Protein AF-A0A817MSW9-F1 (afdb_monomer_lite)

Secondary structure (DSSP, 8-state):
------EEEEEETHHHHHHHHHHHH-GGGEEEEEEES----TTS--HHHHHHHHT---TTS--SHHHHHHHHHHH-SS-----HHHHHHHHHHH--

pLDDT: mean 84.28, std 10.21, range [47.0, 96.81]

Foldseek 3Di:
DPQQAADEQEAEECRLVVVVVVCVVCVSRHPYYHYHNYPPDVPDQDPVNVCVVVVHDDLVDDQDLVSVLVNCVVVDPDRDDDDPVVSVVVNVVVVD

Structure (mmCIF, N/CA/C/O backbone):
data_AF-A0A817MSW9-F1
#
_entry.id   AF-A0A817MSW9-F1
#
loop_
_atom_site.group_PDB
_atom_site.id
_atom_site.type_symbol
_atom_site.label_atom_id
_atom_site.label_alt_id
_atom_site.label_comp_id
_atom_site.label_asym_id
_atom_site.label_entity_id
_atom_site.label_seq_id
_atom_site.pdbx_PDB_ins_code
_atom_site.Cartn_x
_atom_site.Cartn_y
_atom_site.Cartn_z
_atom_site.occupancy
_atom_site.B_iso_or_equiv
_atom_site.auth_seq_id
_atom_site.auth_comp_id
_atom_site.auth_asym_id
_atom_site.auth_atom_id
_atom_site.pdbx_PDB_model_num
ATOM 1 N N . MET A 1 1 ? -19.212 7.293 35.884 1.00 47.00 1 MET A N 1
ATOM 2 C CA . MET A 1 1 ? -18.271 6.699 34.910 1.00 47.00 1 MET A CA 1
ATOM 3 C C . MET A 1 1 ? -18.516 7.379 33.576 1.00 47.00 1 MET A C 1
ATOM 5 O O . MET A 1 1 ? -19.653 7.366 33.128 1.00 47.00 1 MET A O 1
ATOM 9 N N . CYS A 1 2 ? -17.515 8.052 33.006 1.00 50.88 2 CYS A N 1
ATOM 10 C CA . CYS A 1 2 ? -17.638 8.642 31.673 1.00 50.88 2 CYS A CA 1
ATOM 11 C C . CYS A 1 2 ? -17.608 7.490 30.660 1.00 50.88 2 CYS A C 1
ATOM 13 O O . CYS A 1 2 ? -16.666 6.701 30.684 1.00 50.88 2 CYS A O 1
ATOM 15 N N . SER A 1 3 ? -18.660 7.330 29.858 1.00 58.72 3 SER A N 1
ATOM 16 C CA . SER A 1 3 ? -18.698 6.311 28.807 1.00 58.72 3 SER A CA 1
ATOM 17 C C . SER A 1 3 ? -17.639 6.657 27.769 1.00 58.72 3 SER A C 1
ATOM 19 O O . SER A 1 3 ? -17.748 7.686 27.108 1.00 58.72 3 SER A O 1
ATOM 21 N N . THR A 1 4 ? -16.613 5.824 27.631 1.00 71.50 4 THR A N 1
ATOM 22 C CA . THR A 1 4 ? -15.621 5.980 26.569 1.00 71.50 4 THR A CA 1
ATOM 23 C C . THR A 1 4 ? -16.306 5.699 25.234 1.00 71.50 4 THR A C 1
ATOM 25 O O . THR A 1 4 ? -16.788 4.587 25.009 1.00 71.50 4 THR A O 1
ATOM 28 N N . GLU A 1 5 ? -16.414 6.707 24.369 1.00 86.69 5 GLU A N 1
ATOM 29 C CA . GLU A 1 5 ? -16.973 6.515 23.031 1.00 86.69 5 GLU A CA 1
ATOM 30 C C . GLU A 1 5 ? -16.105 5.532 22.242 1.00 86.69 5 GLU A C 1
ATOM 32 O O . GLU A 1 5 ? -14.884 5.679 22.159 1.00 86.69 5 GLU A O 1
ATOM 37 N N . LYS A 1 6 ? -16.747 4.505 21.680 1.00 94.12 6 LYS A N 1
ATOM 38 C CA . LYS A 1 6 ? -16.081 3.501 20.852 1.00 94.12 6 LYS A CA 1
ATOM 39 C C . LYS A 1 6 ? -16.119 3.898 19.379 1.00 94.12 6 LYS A C 1
ATOM 41 O O . LYS A 1 6 ? -17.124 4.405 18.889 1.00 94.12 6 LYS A O 1
ATOM 46 N N . ILE A 1 7 ? -15.046 3.585 18.665 1.00 95.19 7 ILE A N 1
ATOM 47 C CA . ILE A 1 7 ? -14.771 4.007 17.293 1.00 95.19 7 ILE A CA 1
ATOM 48 C C . ILE A 1 7 ? -14.879 2.806 16.346 1.00 95.19 7 ILE A C 1
ATOM 50 O O . ILE A 1 7 ? -14.414 1.706 16.659 1.00 95.19 7 ILE A O 1
ATOM 54 N N . CYS A 1 8 ? -15.472 3.029 15.169 1.00 96.69 8 CYS A N 1
ATOM 55 C CA . CYS A 1 8 ? -15.434 2.086 14.054 1.00 96.69 8 CYS A CA 1
ATOM 56 C C . CYS A 1 8 ? -14.232 2.401 13.157 1.00 96.69 8 CYS A C 1
ATOM 58 O O . CYS A 1 8 ? -14.109 3.515 12.648 1.00 96.69 8 CYS A O 1
ATOM 60 N N . LEU A 1 9 ? -13.346 1.426 12.970 1.00 95.62 9 LEU A N 1
ATOM 61 C CA . LEU A 1 9 ? -12.125 1.579 12.187 1.00 95.62 9 LEU A CA 1
ATOM 62 C C . LEU A 1 9 ? -12.261 0.872 10.840 1.00 95.62 9 LEU A C 1
ATOM 64 O O . LEU A 1 9 ? -12.561 -0.319 10.781 1.00 95.62 9 LEU A O 1
ATOM 68 N N . ILE A 1 10 ? -11.990 1.592 9.754 1.00 95.38 10 ILE A N 1
ATOM 69 C CA . ILE A 1 10 ? -11.960 1.038 8.398 1.00 95.38 10 ILE A CA 1
ATOM 70 C C . ILE A 1 10 ? -10.595 1.362 7.801 1.00 95.38 10 ILE A C 1
ATOM 72 O O . ILE A 1 10 ? -10.252 2.531 7.639 1.00 95.38 10 ILE A O 1
ATOM 76 N N . GLY A 1 11 ? -9.807 0.333 7.497 1.00 90.81 11 GLY A N 1
ATOM 77 C CA . GLY A 1 11 ? -8.457 0.493 6.962 1.00 90.81 11 GLY A CA 1
ATOM 78 C C . GLY A 1 11 ? -8.264 -0.280 5.664 1.00 90.81 11 GLY A C 1
ATOM 79 O O . GLY A 1 11 ? -8.597 -1.461 5.593 1.00 90.81 11 GLY A O 1
ATOM 80 N N . ALA A 1 12 ? -7.700 0.375 4.648 1.00 90.44 12 ALA A N 1
ATOM 81 C CA . ALA A 1 12 ? -7.372 -0.232 3.361 1.00 90.44 12 ALA A CA 1
ATOM 82 C C . ALA A 1 12 ? -5.862 -0.210 3.099 1.00 90.44 12 ALA A C 1
ATOM 84 O O . ALA A 1 12 ? -5.216 0.809 3.355 1.00 90.44 12 ALA A O 1
ATOM 85 N N . SER A 1 13 ? -5.304 -1.307 2.574 1.00 86.06 13 SER A N 1
ATOM 86 C CA . SER A 1 13 ? -3.860 -1.445 2.325 1.00 86.06 13 SER A CA 1
ATOM 87 C C . SER A 1 13 ? -3.059 -1.043 3.576 1.00 86.06 13 SER A C 1
ATOM 89 O O . SER A 1 13 ? -3.395 -1.484 4.675 1.00 86.06 13 SER A O 1
ATOM 91 N N . MET A 1 14 ? -2.062 -0.164 3.462 1.00 86.31 14 MET A N 1
ATOM 92 C CA . MET A 1 14 ? -1.298 0.375 4.595 1.00 86.31 14 MET A CA 1
ATOM 93 C C . MET A 1 14 ? -2.188 0.930 5.724 1.00 86.31 14 MET A C 1
ATOM 95 O O . MET A 1 14 ? -1.884 0.735 6.900 1.00 86.31 14 MET A O 1
ATOM 99 N N . GLY A 1 15 ? -3.327 1.551 5.398 1.00 84.81 15 GLY A N 1
ATOM 100 C CA . GLY A 1 15 ? -4.294 2.016 6.397 1.00 84.81 15 GLY A CA 1
ATOM 101 C C . GLY A 1 15 ? -4.880 0.876 7.238 1.00 84.81 15 GLY A C 1
ATOM 102 O O . GLY A 1 15 ? -5.169 1.071 8.413 1.00 84.81 15 GLY A O 1
ATOM 103 N N . GLY A 1 16 ? -4.987 -0.329 6.669 1.00 88.75 16 GLY A N 1
ATOM 104 C CA . GLY A 1 16 ? -5.355 -1.560 7.368 1.00 88.75 16 GLY A CA 1
ATOM 105 C C . GLY A 1 16 ? -4.359 -1.944 8.462 1.00 88.75 16 GLY A C 1
ATOM 106 O O . GLY A 1 16 ? -4.770 -2.271 9.572 1.00 88.75 16 GLY A O 1
ATOM 107 N N . ALA A 1 17 ? -3.054 -1.841 8.193 1.00 84.62 17 ALA A N 1
ATOM 108 C CA . ALA A 1 17 ? -2.030 -2.094 9.208 1.00 84.62 17 ALA A CA 1
ATOM 109 C C . ALA A 1 17 ? -2.061 -1.050 10.332 1.00 84.62 17 ALA A C 1
ATOM 111 O O . ALA A 1 17 ? -1.941 -1.402 11.503 1.00 84.62 17 ALA A O 1
ATOM 112 N N . VAL A 1 18 ? -2.292 0.223 9.998 1.00 86.88 18 VAL A N 1
ATOM 113 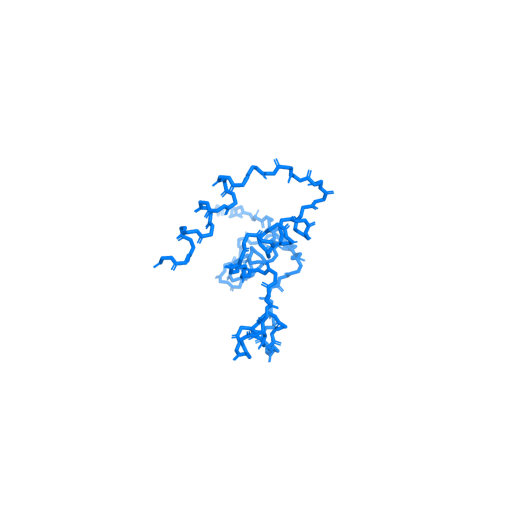C CA . VAL A 1 18 ? -2.397 1.300 10.995 1.00 86.88 18 VAL A CA 1
ATOM 114 C C . VAL A 1 18 ? -3.564 1.059 11.953 1.00 86.88 18 VAL A C 1
ATOM 116 O O . VAL A 1 18 ? -3.372 1.090 13.171 1.00 86.88 18 VAL A O 1
ATOM 119 N N . VAL A 1 19 ? -4.765 0.781 11.432 1.00 92.31 19 VAL A N 1
ATOM 120 C CA . VAL A 1 19 ? -5.931 0.532 12.296 1.00 92.31 19 VAL A CA 1
ATOM 121 C C . VAL A 1 19 ? -5.796 -0.766 13.090 1.00 92.31 19 VAL A C 1
ATOM 123 O O . VAL A 1 19 ? -6.253 -0.822 14.229 1.00 92.31 19 VAL A O 1
ATOM 126 N N . LEU A 1 20 ? -5.115 -1.777 12.539 1.00 89.00 20 LEU A N 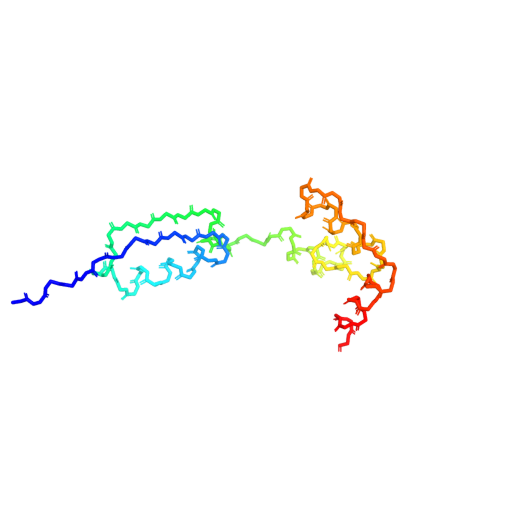1
ATOM 127 C CA . LEU A 1 20 ? -4.818 -3.025 13.238 1.00 89.00 20 LEU A CA 1
ATOM 128 C C . LEU A 1 20 ? -3.900 -2.783 14.445 1.00 89.00 20 LEU A C 1
ATOM 130 O O . LEU A 1 20 ? -4.205 -3.237 15.545 1.00 89.00 20 LEU A O 1
ATOM 134 N N . ILE A 1 21 ? -2.817 -2.018 14.270 1.00 89.88 21 ILE A N 1
ATOM 135 C CA . ILE A 1 21 ? -1.908 -1.642 15.366 1.00 89.88 21 ILE A CA 1
ATOM 136 C C . ILE A 1 21 ? -2.659 -0.849 16.443 1.00 89.88 21 ILE A C 1
ATOM 138 O O . ILE A 1 21 ? -2.484 -1.112 17.633 1.00 89.88 21 ILE A O 1
ATOM 142 N N . PHE A 1 22 ? -3.516 0.097 16.042 1.00 92.75 22 PHE A N 1
ATOM 143 C CA . PHE A 1 22 ? -4.335 0.862 16.982 1.00 92.75 22 PHE A CA 1
ATOM 144 C C . PHE A 1 22 ? -5.267 -0.051 17.787 1.00 92.75 22 PHE A C 1
ATOM 146 O O . PHE A 1 22 ? -5.279 0.022 19.013 1.00 92.75 22 PHE A O 1
ATOM 153 N N . ALA A 1 23 ? -6.005 -0.938 17.115 1.00 94.00 23 ALA A N 1
ATOM 154 C CA . ALA A 1 23 ? -6.959 -1.833 17.760 1.00 94.00 23 ALA A CA 1
ATOM 155 C C . ALA A 1 23 ? -6.287 -2.817 18.730 1.00 94.00 23 ALA A C 1
ATOM 157 O O . ALA A 1 23 ? -6.856 -3.128 19.772 1.00 94.00 23 ALA A O 1
ATOM 158 N N . LEU A 1 24 ? -5.067 -3.267 18.421 1.00 90.31 24 LEU A N 1
ATOM 159 C CA . LEU A 1 24 ? -4.276 -4.114 19.318 1.00 90.31 24 LEU A CA 1
ATOM 160 C C . LEU A 1 24 ? -3.809 -3.365 20.571 1.00 90.31 24 LEU A C 1
ATOM 162 O O . LEU A 1 24 ? -3.734 -3.958 21.645 1.00 90.31 24 LEU A O 1
ATOM 166 N N . LYS A 1 25 ? -3.479 -2.076 20.440 1.00 95.00 25 LYS A N 1
ATOM 167 C CA . LYS A 1 25 ? -2.952 -1.264 21.543 1.00 95.00 25 LYS A CA 1
ATOM 168 C C . LYS A 1 25 ? -4.047 -0.670 22.436 1.00 95.00 25 LYS A C 1
ATOM 170 O O . LYS A 1 25 ? -3.796 -0.455 23.617 1.00 95.00 25 LYS A O 1
ATOM 175 N N . TYR A 1 26 ? -5.221 -0.403 21.870 1.00 95.19 26 TYR A N 1
ATOM 176 C CA . TYR A 1 26 ? -6.315 0.342 22.501 1.00 95.19 26 TYR A CA 1
ATOM 177 C C . TYR A 1 26 ? -7.683 -0.337 22.272 1.00 95.19 26 TYR A C 1
ATOM 179 O O . TYR A 1 26 ? -8.609 0.297 21.751 1.00 95.19 26 TYR A O 1
ATOM 187 N N . PRO A 1 27 ? -7.838 -1.637 22.595 1.00 94.62 27 PRO A N 1
ATOM 188 C CA . PRO A 1 27 ? -9.037 -2.408 22.257 1.00 94.62 27 PRO A CA 1
ATOM 189 C C . PRO A 1 27 ? -10.324 -1.860 22.894 1.00 94.62 27 PRO A C 1
ATOM 191 O O . PRO A 1 27 ? -11.409 -2.008 22.334 1.00 94.62 27 PRO A O 1
ATOM 194 N N . GLU A 1 28 ? -10.226 -1.191 24.042 1.00 95.44 28 GLU A N 1
ATOM 195 C CA . GLU A 1 28 ? -11.348 -0.584 24.757 1.00 95.44 28 GLU A CA 1
ATOM 196 C C . GLU A 1 28 ? -12.033 0.543 23.966 1.00 95.44 28 GLU A C 1
ATOM 198 O O . GLU A 1 28 ? -13.224 0.792 24.164 1.00 95.44 28 GLU A O 1
ATOM 203 N N . TYR A 1 29 ? -11.313 1.159 23.023 1.00 95.25 29 TYR A N 1
ATOM 204 C CA . TYR A 1 29 ? -11.808 2.234 22.165 1.00 95.25 29 TYR A CA 1
ATOM 205 C C . TYR A 1 29 ? -12.423 1.733 20.856 1.00 95.25 29 TYR A C 1
ATOM 207 O O . TYR A 1 29 ? -12.919 2.546 20.082 1.00 95.25 29 TYR A O 1
ATOM 215 N N . VAL A 1 30 ? -12.406 0.428 20.566 1.00 95.62 30 VAL A N 1
ATOM 216 C CA . VAL A 1 30 ? -12.857 -0.105 19.271 1.00 95.62 30 VAL A CA 1
ATOM 217 C C . VAL A 1 30 ? -14.220 -0.778 19.409 1.00 95.62 30 VAL A C 1
ATOM 219 O O . VAL A 1 30 ? -14.418 -1.672 20.231 1.00 95.62 30 VAL A O 1
ATOM 222 N N . SER A 1 31 ? -15.187 -0.351 18.595 1.00 96.81 31 SER A N 1
ATOM 223 C CA . SER A 1 31 ? -16.485 -1.032 18.468 1.00 96.81 31 SER A CA 1
ATOM 224 C C . SER A 1 31 ? -16.469 -2.075 17.356 1.00 96.81 31 SER A C 1
ATOM 226 O O . SER A 1 31 ? -17.017 -3.161 17.522 1.00 96.81 31 SER A O 1
ATOM 228 N N . MET A 1 32 ? -15.838 -1.744 16.231 1.00 95.50 32 MET A N 1
ATOM 229 C CA . MET A 1 32 ? -15.764 -2.577 15.036 1.00 95.50 32 MET A CA 1
ATOM 230 C C . MET A 1 32 ? -14.503 -2.233 14.243 1.00 95.50 32 MET A C 1
ATOM 232 O O . MET A 1 32 ? -14.075 -1.080 14.212 1.00 95.50 32 MET A O 1
ATOM 236 N N . MET A 1 33 ? -13.929 -3.233 13.574 1.00 94.38 33 MET A N 1
ATOM 237 C CA . MET A 1 33 ? -12.809 -3.054 12.655 1.00 94.38 33 MET A CA 1
ATOM 238 C C . MET A 1 33 ? -13.091 -3.777 11.336 1.00 94.38 33 MET A C 1
ATOM 240 O O . MET A 1 33 ? -13.417 -4.963 11.331 1.00 94.38 33 MET A O 1
ATOM 244 N N . CYS A 1 34 ? -12.945 -3.066 10.219 1.00 95.00 34 CYS A N 1
ATOM 245 C CA . CYS A 1 34 ? -13.019 -3.604 8.866 1.00 95.00 34 CYS A CA 1
ATOM 246 C C . CYS A 1 34 ? -11.674 -3.395 8.162 1.00 95.00 34 CYS A C 1
ATOM 248 O O . CYS A 1 34 ? -11.159 -2.277 8.100 1.00 95.00 34 CYS A O 1
ATOM 250 N N . LEU A 1 35 ? -11.106 -4.477 7.632 1.00 91.19 35 LEU A N 1
ATOM 251 C CA . LEU A 1 35 ? -9.819 -4.460 6.948 1.00 91.19 35 LEU A CA 1
ATOM 252 C C . LEU A 1 35 ? -10.004 -4.815 5.474 1.00 91.19 35 LEU A C 1
ATOM 254 O O . LEU A 1 35 ? -10.540 -5.871 5.145 1.00 91.19 35 LEU A O 1
ATOM 258 N N . LEU A 1 36 ? -9.514 -3.950 4.591 1.00 88.44 36 LEU A N 1
ATOM 259 C CA . LEU A 1 36 ? -9.558 -4.128 3.144 1.00 88.44 36 LEU A CA 1
ATOM 260 C C . LEU A 1 36 ? -8.132 -4.317 2.618 1.00 88.44 36 LEU A C 1
ATOM 262 O O . LEU A 1 36 ? -7.375 -3.358 2.482 1.00 88.44 36 LEU A O 1
ATOM 266 N N . SER A 1 37 ? -7.757 -5.565 2.327 1.00 82.44 37 SER A N 1
ATOM 267 C CA . SER A 1 37 ? -6.396 -5.929 1.897 1.00 82.44 37 SER A CA 1
ATOM 268 C C . SER A 1 37 ? -5.288 -5.408 2.841 1.00 82.44 37 SER A C 1
ATOM 270 O O . SER A 1 37 ? -4.361 -4.742 2.374 1.00 82.44 37 SER A O 1
ATOM 272 N N . PRO A 1 38 ? -5.367 -5.643 4.167 1.00 74.94 38 PRO A N 1
ATOM 273 C CA . PRO A 1 38 ? -4.336 -5.172 5.088 1.00 74.94 38 PRO A CA 1
ATOM 274 C C . PRO A 1 38 ? -3.013 -5.926 4.846 1.00 74.94 38 PRO A C 1
ATOM 276 O O . PRO A 1 38 ? -3.043 -7.149 4.673 1.00 74.94 38 PRO A O 1
ATOM 279 N N . PRO A 1 39 ? -1.843 -5.268 4.907 1.00 70.06 39 PRO A N 1
ATOM 280 C CA . PRO A 1 39 ? -0.571 -5.964 5.021 1.00 70.06 39 PRO A CA 1
ATOM 281 C C . PRO A 1 39 ? -0.471 -6.491 6.458 1.00 70.06 39 PRO A C 1
ATOM 283 O O . PRO A 1 39 ? 0.050 -5.834 7.353 1.00 70.06 39 PRO A O 1
ATOM 286 N N . ALA A 1 40 ? -1.100 -7.640 6.707 1.00 62.25 40 ALA A N 1
ATOM 287 C CA . ALA A 1 40 ? -1.194 -8.261 8.032 1.00 62.25 40 ALA A CA 1
ATOM 288 C C . ALA A 1 40 ? -0.286 -9.492 8.180 1.00 62.25 40 ALA A C 1
ATOM 290 O O . ALA A 1 40 ? -0.143 -10.020 9.279 1.00 62.25 40 ALA A O 1
ATOM 291 N N . ASN A 1 41 ? 0.325 -9.958 7.087 1.00 62.78 41 ASN A N 1
ATOM 292 C CA . ASN A 1 41 ? 1.230 -11.100 7.103 1.00 62.78 41 ASN A CA 1
ATOM 293 C C . ASN A 1 41 ? 2.242 -11.012 5.952 1.00 62.78 41 ASN A C 1
ATOM 295 O O . ASN A 1 41 ? 2.105 -11.685 4.934 1.00 62.78 41 ASN A O 1
ATOM 299 N N . GLU A 1 42 ? 3.263 -10.172 6.097 1.00 58.25 42 GLU A N 1
ATOM 300 C CA . GLU A 1 42 ? 4.404 -10.167 5.172 1.00 58.25 42 GLU A CA 1
ATOM 301 C C . GLU A 1 42 ? 5.496 -11.127 5.672 1.00 58.25 42 GLU A C 1
ATOM 303 O O . GLU A 1 42 ? 6.647 -10.755 5.863 1.00 58.25 42 GLU A O 1
ATOM 308 N N . GLN A 1 43 ? 5.135 -12.394 5.912 1.00 56.16 43 GLN A N 1
ATOM 309 C CA . GLN A 1 43 ? 6.127 -13.480 5.971 1.00 56.16 43 GLN A CA 1
ATOM 310 C C . GLN A 1 43 ? 6.591 -13.904 4.569 1.00 56.16 43 GLN A C 1
ATOM 312 O O . GLN A 1 43 ? 7.579 -14.622 4.430 1.00 56.16 43 GLN A O 1
ATOM 317 N N . CYS A 1 44 ? 5.893 -13.457 3.524 1.00 60.41 44 CYS A N 1
ATOM 318 C CA . CYS A 1 44 ? 6.226 -13.747 2.139 1.00 60.41 44 CYS A CA 1
ATOM 319 C C . CYS A 1 44 ? 6.736 -12.487 1.443 1.00 60.41 44 CYS A C 1
ATOM 321 O O . CYS A 1 44 ? 6.085 -11.444 1.456 1.00 60.41 44 CYS A O 1
ATOM 323 N N . GLU A 1 45 ? 7.893 -12.612 0.797 1.00 72.62 45 GLU A N 1
ATOM 324 C CA . GLU A 1 45 ? 8.423 -11.590 -0.098 1.00 72.62 45 GLU A CA 1
ATOM 325 C C . GLU A 1 45 ? 7.416 -11.315 -1.224 1.00 72.62 45 GLU A C 1
ATOM 327 O O . GLU A 1 45 ? 7.126 -12.190 -2.050 1.00 72.62 45 GLU A O 1
ATOM 332 N N . THR A 1 46 ? 6.877 -10.094 -1.255 1.00 76.62 46 THR A N 1
ATOM 333 C CA . THR A 1 46 ? 5.947 -9.676 -2.307 1.00 76.62 46 THR A CA 1
ATOM 334 C C . THR A 1 46 ? 6.654 -9.655 -3.661 1.00 76.62 46 THR A C 1
ATOM 336 O O . THR A 1 46 ? 7.863 -9.427 -3.746 1.00 76.62 46 THR A O 1
ATOM 339 N N . ASP A 1 47 ? 5.906 -9.840 -4.752 1.00 78.50 47 ASP A N 1
ATOM 340 C CA . ASP A 1 47 ? 6.473 -9.727 -6.103 1.00 78.50 47 ASP A CA 1
ATOM 341 C C . ASP A 1 47 ? 7.105 -8.349 -6.346 1.00 78.50 47 ASP A C 1
ATOM 343 O O . ASP A 1 47 ? 8.059 -8.235 -7.111 1.00 78.50 47 ASP A O 1
ATOM 347 N N . PHE A 1 48 ? 6.614 -7.311 -5.659 1.00 80.62 48 PHE A N 1
ATOM 348 C CA . PHE A 1 48 ? 7.254 -6.002 -5.632 1.00 80.62 48 PHE A CA 1
ATOM 349 C C . PHE A 1 48 ? 8.678 -6.086 -5.067 1.00 80.62 48 PHE A C 1
ATOM 351 O O . PHE A 1 48 ? 9.622 -5.733 -5.767 1.00 80.62 48 PHE A O 1
ATOM 358 N N . ILE A 1 49 ? 8.844 -6.592 -3.840 1.00 80.94 49 ILE A N 1
ATOM 359 C CA . ILE A 1 49 ? 10.159 -6.691 -3.187 1.00 80.94 49 ILE A CA 1
ATOM 360 C C . ILE A 1 49 ? 11.100 -7.613 -3.969 1.00 80.94 49 ILE A C 1
ATOM 362 O O . ILE A 1 49 ? 12.272 -7.280 -4.143 1.00 80.94 49 ILE A O 1
ATOM 366 N N . ARG A 1 50 ? 10.590 -8.731 -4.500 1.00 85.81 50 ARG A N 1
ATOM 367 C CA . ARG A 1 50 ? 11.381 -9.658 -5.321 1.00 85.81 50 ARG A CA 1
ATOM 368 C C . ARG A 1 50 ? 11.958 -8.966 -6.554 1.00 85.81 50 ARG A C 1
ATOM 370 O O . ARG A 1 50 ? 13.156 -9.073 -6.794 1.00 85.81 50 ARG A O 1
ATOM 377 N N . LYS A 1 51 ? 11.124 -8.215 -7.283 1.00 86.94 51 LYS A N 1
ATOM 378 C CA . LYS A 1 51 ? 11.533 -7.460 -8.478 1.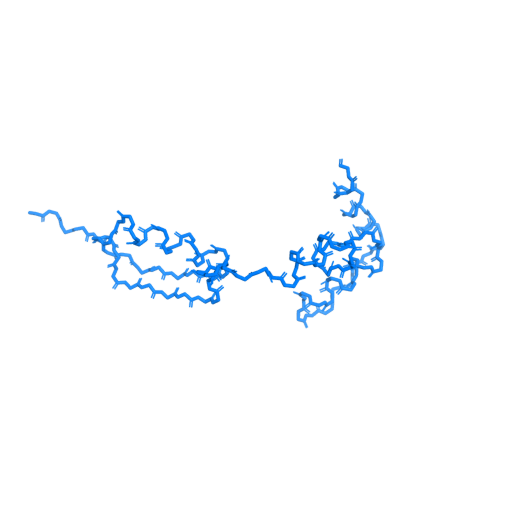00 86.94 51 LYS A CA 1
ATOM 379 C C . LYS A 1 51 ? 12.530 -6.353 -8.159 1.00 86.94 51 LYS A C 1
ATOM 381 O O . LYS A 1 51 ? 13.519 -6.198 -8.862 1.00 86.94 51 LYS A O 1
ATOM 386 N N . VAL A 1 52 ? 12.317 -5.630 -7.058 1.00 85.06 52 VAL A N 1
ATOM 387 C CA . VAL A 1 52 ? 13.272 -4.613 -6.590 1.00 85.06 52 VAL A CA 1
ATOM 388 C C . VAL A 1 52 ? 14.645 -5.232 -6.329 1.00 85.06 52 VAL A C 1
ATOM 390 O O . VAL A 1 52 ? 15.657 -4.670 -6.733 1.00 85.06 52 VAL A O 1
ATOM 393 N N . LYS A 1 53 ? 14.696 -6.404 -5.688 1.00 85.06 53 LYS A N 1
ATOM 394 C CA . LYS A 1 53 ? 15.960 -7.091 -5.390 1.00 85.06 53 LYS A CA 1
ATOM 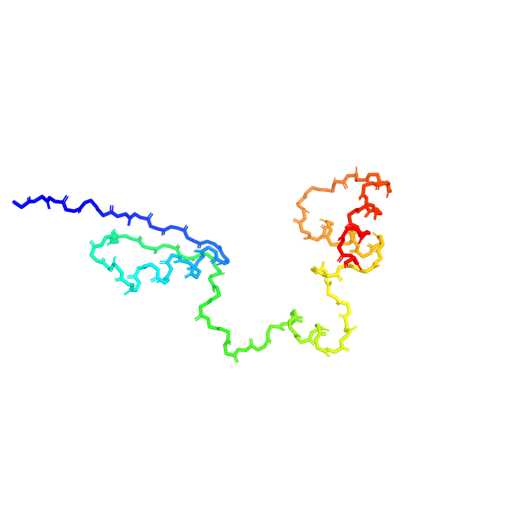395 C C . LYS A 1 53 ? 16.654 -7.665 -6.624 1.00 85.06 53 LYS A C 1
ATOM 397 O O . LYS A 1 53 ? 17.880 -7.700 -6.638 1.00 85.06 53 LYS A O 1
ATOM 402 N N . SER A 1 54 ? 15.907 -8.134 -7.624 1.00 90.88 54 SER A N 1
ATOM 403 C CA . SER A 1 54 ? 16.484 -8.644 -8.875 1.00 90.88 54 SER A CA 1
ATOM 404 C C . SER A 1 54 ? 16.893 -7.540 -9.854 1.00 90.88 54 SER A C 1
ATOM 406 O O . SER A 1 54 ? 17.604 -7.831 -10.812 1.00 90.88 54 SER A O 1
ATOM 408 N N . GLY A 1 55 ? 16.477 -6.290 -9.618 1.00 86.50 55 GLY A N 1
ATOM 409 C CA . GLY A 1 55 ? 16.623 -5.201 -10.588 1.00 86.50 55 GLY A CA 1
ATOM 410 C C . GLY A 1 55 ? 15.622 -5.296 -11.744 1.00 86.50 55 GLY A C 1
ATOM 411 O O . GLY A 1 55 ? 15.797 -4.636 -12.766 1.00 86.50 55 GLY A O 1
ATOM 412 N N . ASP A 1 56 ? 14.578 -6.117 -11.600 1.00 89.56 56 ASP A N 1
ATOM 413 C CA . ASP A 1 56 ? 13.521 -6.232 -12.595 1.00 89.56 56 ASP A CA 1
ATOM 414 C C . ASP A 1 56 ? 12.565 -5.042 -12.524 1.00 89.56 56 ASP A C 1
ATOM 416 O O . ASP A 1 56 ? 12.235 -4.518 -11.454 1.00 89.56 56 ASP A O 1
ATOM 420 N N . TYR A 1 57 ? 12.009 -4.685 -13.680 1.00 84.19 57 TYR A N 1
ATOM 421 C CA . TYR A 1 57 ? 10.998 -3.643 -13.756 1.00 84.19 57 TYR A CA 1
ATOM 422 C C . TYR A 1 57 ? 9.776 -3.958 -12.879 1.00 84.19 57 TYR A C 1
ATOM 424 O O . TYR A 1 57 ? 9.114 -5.001 -12.999 1.00 84.19 57 TYR A O 1
ATOM 432 N N . THR A 1 58 ? 9.413 -2.983 -12.049 1.00 84.25 58 THR A N 1
ATOM 433 C CA . THR A 1 58 ? 8.172 -2.970 -11.287 1.00 84.25 58 THR A CA 1
ATOM 434 C C . THR A 1 58 ? 7.374 -1.721 -11.621 1.00 84.25 58 THR A C 1
ATOM 436 O O . THR A 1 58 ? 7.897 -0.610 -11.608 1.00 84.25 58 THR A O 1
ATOM 439 N N . ALA A 1 59 ? 6.077 -1.896 -11.885 1.00 83.19 59 ALA A N 1
ATOM 440 C CA . ALA A 1 59 ? 5.197 -0.793 -12.260 1.00 83.19 59 ALA A CA 1
ATOM 441 C C . ALA A 1 59 ? 5.110 0.288 -11.175 1.00 83.19 59 ALA A C 1
ATOM 443 O O . ALA A 1 59 ? 4.743 1.406 -11.478 1.00 83.19 59 ALA A O 1
ATOM 444 N N . LEU A 1 60 ? 5.479 -0.010 -9.927 1.00 83.81 60 LEU A N 1
ATOM 445 C CA . LEU A 1 60 ? 5.513 0.973 -8.841 1.00 83.81 60 LEU A CA 1
ATOM 446 C C . LEU A 1 60 ? 6.802 1.816 -8.824 1.00 83.81 60 LEU A C 1
ATOM 448 O O . LEU A 1 60 ? 6.872 2.829 -8.125 1.00 83.81 60 LEU A O 1
ATOM 452 N N . LEU A 1 61 ? 7.831 1.409 -9.575 1.00 87.25 61 LEU A N 1
ATOM 453 C CA . LEU A 1 61 ? 9.117 2.093 -9.660 1.00 87.25 61 LEU A CA 1
ATOM 454 C C . LEU A 1 61 ? 9.534 2.357 -11.116 1.00 87.25 61 LEU A C 1
ATOM 456 O O . LEU A 1 61 ? 10.469 1.727 -11.599 1.00 87.25 61 LEU A O 1
ATOM 460 N N . PRO A 1 62 ? 8.859 3.272 -11.830 1.00 89.38 62 PRO A N 1
ATOM 461 C CA . PRO A 1 62 ? 9.253 3.619 -13.188 1.00 89.38 62 PRO A CA 1
ATOM 462 C C . PRO A 1 62 ? 10.581 4.386 -13.232 1.00 89.38 62 PRO A C 1
ATOM 464 O O . PRO A 1 62 ? 10.798 5.319 -12.457 1.00 89.38 62 PRO A O 1
ATOM 467 N N . GLU A 1 63 ? 11.430 4.015 -14.184 1.00 90.00 63 GLU A N 1
ATOM 468 C CA . GLU A 1 63 ? 12.732 4.628 -14.484 1.00 90.00 63 GLU A CA 1
ATOM 469 C C . GLU A 1 63 ? 12.743 5.346 -15.837 1.00 90.00 63 GLU A C 1
ATOM 471 O O . GLU A 1 63 ? 13.599 6.194 -16.082 1.00 90.00 63 GLU A O 1
ATOM 476 N N . THR A 1 64 ? 11.763 5.058 -16.701 1.00 91.00 64 THR A N 1
ATOM 477 C CA . THR A 1 64 ? 11.571 5.766 -17.973 1.00 91.00 64 THR A CA 1
ATOM 478 C C . THR A 1 64 ? 10.186 6.418 -18.070 1.00 91.00 64 THR A C 1
ATOM 480 O O . THR A 1 64 ? 9.240 5.981 -17.400 1.00 91.00 64 THR A O 1
ATOM 483 N N . PRO A 1 65 ? 10.014 7.446 -18.923 1.00 89.69 65 PRO A N 1
ATOM 484 C CA . PRO A 1 65 ? 8.708 8.051 -19.195 1.00 89.69 65 PRO A CA 1
ATOM 485 C C . PRO A 1 65 ? 7.645 7.045 -19.649 1.00 89.69 65 PRO A C 1
ATOM 487 O O . PRO A 1 65 ? 6.480 7.155 -19.266 1.00 89.69 65 PRO A O 1
ATOM 490 N N . GLU A 1 66 ? 8.032 6.046 -20.438 1.00 89.62 66 GLU A N 1
ATOM 491 C CA . GLU A 1 66 ? 7.151 4.981 -20.921 1.00 89.62 66 GLU A CA 1
ATOM 492 C C . GLU A 1 66 ? 6.686 4.099 -19.764 1.00 89.62 66 GLU A C 1
ATOM 494 O O . GLU A 1 66 ? 5.498 3.802 -19.652 1.00 89.62 66 GLU A O 1
ATOM 499 N N . GLN A 1 67 ? 7.599 3.743 -18.860 1.00 90.94 67 GLN A N 1
ATOM 500 C CA . GLN A 1 67 ? 7.271 2.987 -17.657 1.00 90.94 67 GLN A CA 1
ATOM 501 C C . GLN A 1 67 ? 6.373 3.778 -16.701 1.00 90.94 67 GLN A C 1
ATOM 503 O O . GLN A 1 67 ? 5.508 3.188 -16.055 1.00 90.94 67 GLN A O 1
ATOM 508 N N . LEU A 1 68 ? 6.550 5.102 -16.596 1.00 89.44 68 LEU A N 1
ATOM 509 C CA . LEU A 1 68 ? 5.667 5.940 -15.780 1.00 89.44 68 LEU A CA 1
ATOM 510 C C . LEU A 1 68 ? 4.265 6.017 -16.392 1.00 89.44 68 LEU A C 1
ATOM 512 O O . LEU A 1 68 ? 3.277 5.947 -15.665 1.00 89.44 68 LEU A O 1
ATOM 516 N N . ARG A 1 69 ? 4.159 6.107 -17.721 1.00 87.12 69 ARG A N 1
ATOM 517 C CA . ARG A 1 69 ? 2.867 6.032 -18.419 1.00 87.12 69 ARG A CA 1
ATOM 518 C C . ARG A 1 69 ? 2.186 4.683 -18.189 1.00 87.12 69 ARG A C 1
ATOM 520 O O . ARG A 1 69 ? 1.018 4.671 -17.822 1.00 87.12 69 ARG A O 1
ATOM 527 N N . ASP A 1 70 ? 2.923 3.579 -18.310 1.00 87.06 70 ASP A N 1
ATOM 528 C CA . ASP A 1 70 ? 2.414 2.232 -18.016 1.00 87.06 70 ASP A CA 1
ATOM 529 C C . ASP A 1 70 ? 1.956 2.093 -16.553 1.00 87.06 70 ASP A C 1
ATOM 531 O O . ASP A 1 70 ? 0.891 1.537 -16.285 1.00 87.06 70 ASP A O 1
ATOM 535 N N . MET A 1 71 ? 2.699 2.664 -15.597 1.00 87.94 71 MET A N 1
ATOM 536 C CA . MET A 1 71 ? 2.279 2.741 -14.193 1.00 87.94 71 MET A CA 1
ATOM 537 C C . MET A 1 71 ? 0.936 3.462 -14.050 1.00 87.94 71 MET A C 1
ATOM 539 O O . MET A 1 71 ? 0.023 2.946 -13.406 1.00 87.94 71 MET A O 1
ATOM 543 N N . ILE A 1 72 ? 0.810 4.655 -14.636 1.00 85.94 72 ILE A N 1
ATOM 544 C CA . ILE A 1 72 ? -0.415 5.459 -14.569 1.00 85.94 72 ILE A CA 1
ATOM 545 C C . ILE A 1 72 ? -1.583 4.680 -15.173 1.00 85.94 72 ILE A C 1
ATOM 547 O O . ILE A 1 72 ? -2.629 4.575 -14.537 1.00 85.94 72 ILE A O 1
ATOM 551 N N . ASP A 1 73 ? -1.403 4.085 -16.349 1.00 85.62 73 ASP A N 1
ATOM 552 C CA . ASP A 1 73 ? -2.441 3.310 -17.030 1.00 85.62 73 ASP A CA 1
ATOM 553 C C . ASP A 1 73 ? -2.885 2.081 -16.218 1.00 85.62 73 ASP A C 1
ATOM 555 O O . ASP A 1 73 ? -4.068 1.748 -16.207 1.00 85.62 73 ASP A O 1
ATOM 559 N N . LYS A 1 74 ? -1.970 1.424 -15.492 1.00 82.38 74 LYS A N 1
ATOM 560 C CA . LYS A 1 74 ? -2.292 0.275 -14.625 1.00 82.38 74 LYS A CA 1
ATOM 561 C C . LYS A 1 74 ? -2.964 0.662 -13.311 1.00 82.38 74 LYS A C 1
ATOM 563 O O . LYS A 1 74 ? -3.721 -0.135 -12.761 1.00 82.38 74 LYS A O 1
ATOM 568 N N . LEU A 1 75 ? -2.670 1.851 -12.788 1.00 79.88 75 LEU A N 1
ATOM 569 C CA . LEU A 1 75 ? -3.167 2.323 -11.491 1.00 79.88 75 LEU A CA 1
ATOM 570 C C . LEU A 1 75 ? -4.381 3.254 -11.606 1.00 79.88 75 LEU A C 1
ATOM 572 O O . LEU A 1 75 ? -4.916 3.693 -10.587 1.00 79.88 75 LEU A O 1
ATOM 576 N N . THR A 1 76 ? -4.840 3.558 -12.822 1.00 79.75 76 THR A N 1
ATOM 577 C CA . THR A 1 76 ? -5.998 4.424 -13.058 1.00 79.75 76 THR A CA 1
ATOM 578 C C . THR A 1 76 ? -7.082 3.704 -13.853 1.00 79.75 76 THR A C 1
ATOM 580 O O . THR A 1 76 ? -6.835 3.051 -14.858 1.00 79.75 76 THR A O 1
ATOM 583 N N . VAL A 1 77 ? -8.336 3.839 -13.412 1.00 78.50 77 VAL A N 1
ATOM 584 C CA . VAL A 1 77 ? -9.499 3.261 -14.116 1.00 78.50 77 VAL A CA 1
ATOM 585 C C . VAL A 1 77 ? -9.823 4.042 -15.397 1.00 78.50 77 VAL A C 1
ATOM 587 O O . VAL A 1 77 ? -10.393 3.503 -16.343 1.00 78.50 77 VAL A O 1
ATOM 590 N N . ARG A 1 78 ? -9.464 5.330 -15.444 1.00 81.81 78 ARG A N 1
ATOM 591 C CA . ARG A 1 78 ? -9.604 6.184 -16.628 1.00 81.81 78 ARG A CA 1
ATOM 592 C C . ARG A 1 78 ? -8.230 6.610 -17.102 1.00 81.81 78 ARG A C 1
ATOM 594 O O . ARG A 1 78 ? -7.474 7.163 -16.311 1.00 81.81 78 ARG A O 1
ATOM 601 N N . ARG A 1 79 ? -7.968 6.443 -18.401 1.00 74.31 79 ARG A N 1
ATOM 602 C CA . ARG A 1 79 ? -6.731 6.922 -19.023 1.00 74.31 79 ARG A CA 1
ATOM 603 C C . ARG A 1 79 ? -6.605 8.428 -18.837 1.00 74.31 79 ARG A C 1
ATOM 605 O O . ARG A 1 79 ? -7.405 9.199 -19.371 1.00 74.31 79 ARG A O 1
ATOM 612 N N . VAL A 1 80 ? -5.593 8.832 -18.081 1.00 76.00 80 VA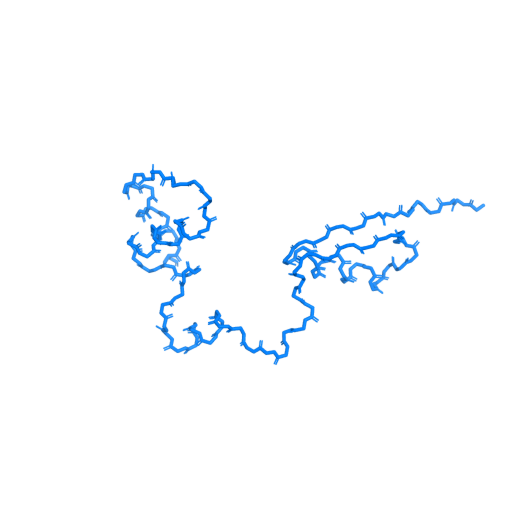L A N 1
ATOM 613 C CA . VAL A 1 80 ? -5.227 10.234 -17.901 1.00 76.00 80 VAL A CA 1
ATOM 614 C C . VAL A 1 80 ? -4.210 10.594 -18.978 1.00 76.00 80 VAL A C 1
ATOM 616 O O . VAL A 1 80 ? -3.113 10.044 -19.009 1.00 76.00 80 VAL A O 1
ATOM 619 N N . ASN A 1 81 ? -4.551 11.533 -19.863 1.00 80.12 81 ASN A N 1
ATOM 620 C CA . ASN A 1 81 ? -3.582 12.062 -20.822 1.00 80.12 81 ASN A CA 1
ATOM 621 C C . ASN A 1 81 ? -2.696 13.110 -20.130 1.00 80.12 81 ASN A C 1
ATOM 623 O O . ASN A 1 81 ? -3.043 14.289 -20.074 1.00 80.12 81 ASN A O 1
ATOM 627 N N . MET A 1 82 ? -1.573 12.668 -19.562 1.00 80.75 82 MET A N 1
ATOM 628 C CA . MET A 1 82 ? -0.550 13.561 -19.017 1.00 80.75 82 MET A CA 1
ATOM 629 C C . MET A 1 82 ? 0.438 13.996 -20.103 1.00 80.75 82 MET A C 1
ATOM 631 O O . MET A 1 82 ? 0.950 13.178 -20.873 1.00 80.75 82 MET A O 1
ATOM 635 N N . SER A 1 83 ? 0.736 15.299 -20.148 1.00 86.19 83 SER A N 1
ATOM 636 C CA . SER A 1 83 ? 1.726 15.836 -21.085 1.00 86.19 83 SER A CA 1
ATOM 637 C C . SER A 1 83 ? 3.132 15.324 -20.750 1.00 86.19 83 SER A C 1
ATOM 639 O O . SER A 1 83 ? 3.450 15.039 -19.593 1.00 86.19 83 SER A O 1
ATOM 641 N N . GLY A 1 84 ? 3.999 15.238 -21.765 1.00 84.19 84 GLY A N 1
ATOM 642 C CA . GLY A 1 84 ? 5.381 14.774 -21.587 1.00 84.19 84 GLY A CA 1
ATOM 643 C C . GLY A 1 84 ? 6.180 15.603 -20.577 1.00 84.19 84 GLY A C 1
ATOM 644 O O . GLY A 1 84 ? 7.007 15.047 -19.869 1.00 84.19 84 GLY A O 1
ATOM 645 N N . VAL A 1 85 ? 5.877 16.899 -20.441 1.00 88.44 85 VAL A N 1
ATOM 646 C CA . VAL A 1 85 ? 6.527 17.789 -19.463 1.00 88.44 85 VAL A CA 1
ATOM 647 C C . VAL A 1 85 ? 6.260 17.327 -18.030 1.00 88.44 85 VAL A C 1
ATOM 649 O O . VAL A 1 85 ? 7.190 17.249 -17.234 1.00 88.44 85 VAL A O 1
ATOM 652 N N . PHE A 1 86 ? 5.013 16.966 -17.708 1.00 85.75 86 PHE A N 1
ATOM 653 C CA . PHE A 1 86 ? 4.675 16.470 -16.373 1.00 85.75 86 PHE A CA 1
ATOM 654 C C . PHE A 1 86 ? 5.273 15.088 -16.120 1.00 85.75 86 PHE A C 1
ATOM 656 O O . PHE A 1 86 ? 5.866 14.877 -15.068 1.00 85.75 86 PHE A O 1
ATOM 663 N N . VAL A 1 87 ? 5.168 14.172 -17.088 1.00 86.25 87 VAL A N 1
ATOM 664 C CA . VAL A 1 87 ? 5.738 12.818 -16.973 1.00 86.25 87 VAL A CA 1
ATOM 665 C C . VAL A 1 87 ? 7.245 12.895 -16.706 1.00 86.25 87 VAL A C 1
ATOM 667 O O . VAL A 1 87 ? 7.723 12.316 -15.735 1.00 86.25 87 VAL A O 1
ATOM 670 N N . ASN A 1 88 ? 7.979 13.669 -17.507 1.00 88.25 88 ASN A N 1
ATOM 671 C CA . ASN A 1 88 ? 9.426 13.812 -17.353 1.00 88.25 88 ASN A CA 1
ATOM 672 C C . ASN A 1 88 ? 9.791 14.496 -16.028 1.00 88.25 88 ASN A C 1
ATOM 674 O O . ASN A 1 88 ? 10.667 14.012 -15.319 1.00 88.25 88 ASN A O 1
ATOM 678 N N . GLY A 1 89 ? 9.072 15.558 -15.646 1.00 88.00 89 GLY A N 1
ATOM 679 C CA . GLY A 1 89 ? 9.303 16.246 -14.374 1.00 88.00 89 GLY A CA 1
ATOM 680 C C . GLY A 1 89 ? 9.086 15.348 -13.149 1.00 88.00 89 GLY A C 1
ATOM 681 O O . GLY A 1 89 ? 9.872 15.397 -12.206 1.00 88.00 89 GLY A O 1
ATOM 682 N N . PHE A 1 90 ? 8.064 14.484 -13.166 1.00 84.62 90 PHE A N 1
ATOM 683 C CA . PHE A 1 90 ? 7.833 13.515 -12.088 1.00 84.62 90 PHE A CA 1
ATOM 684 C C . PHE A 1 90 ? 8.957 12.480 -11.978 1.00 84.62 90 PHE A C 1
ATOM 686 O O . PHE A 1 90 ? 9.365 12.149 -10.864 1.00 84.62 90 PHE A O 1
ATOM 693 N N . LEU A 1 91 ? 9.473 11.983 -13.108 1.00 87.31 91 LEU A N 1
ATOM 694 C CA . LEU A 1 91 ? 10.627 11.080 -13.106 1.00 87.31 91 LEU A CA 1
ATOM 695 C C . LEU A 1 91 ? 11.887 11.758 -12.571 1.00 87.31 91 LEU A C 1
ATOM 697 O O . LEU A 1 91 ? 12.564 11.186 -11.723 1.00 87.31 91 LEU A O 1
ATOM 701 N N . GLU A 1 92 ? 12.190 12.974 -13.024 1.00 88.56 92 GLU A N 1
ATOM 702 C CA . GLU A 1 92 ? 13.377 13.704 -12.569 1.00 88.56 92 GLU A CA 1
ATOM 703 C C . GLU A 1 92 ? 13.369 13.951 -11.059 1.00 88.56 92 GLU A C 1
ATOM 705 O O . GLU A 1 92 ? 14.407 13.830 -10.419 1.00 88.56 92 GLU A O 1
ATOM 710 N N . LEU A 1 93 ? 12.212 14.280 -10.475 1.00 85.81 93 LEU A N 1
ATOM 711 C CA . LEU A 1 93 ? 12.088 14.469 -9.027 1.00 85.81 93 LEU A CA 1
ATOM 712 C C . LEU A 1 93 ? 12.313 13.176 -8.241 1.00 85.81 93 LEU A C 1
ATOM 714 O O . LEU A 1 93 ? 12.819 13.220 -7.128 1.00 85.81 93 LEU A O 1
ATOM 718 N N . ARG A 1 94 ? 11.914 12.040 -8.810 1.00 80.25 94 ARG A N 1
ATOM 719 C CA . ARG A 1 94 ? 12.030 10.720 -8.191 1.00 80.25 94 ARG A CA 1
ATOM 720 C C . ARG A 1 94 ? 13.457 10.164 -8.254 1.00 80.25 94 ARG A C 1
ATOM 722 O O . ARG A 1 94 ? 13.854 9.448 -7.345 1.00 80.25 94 ARG A O 1
ATOM 729 N N . LEU A 1 95 ? 14.174 10.416 -9.351 1.00 82.31 95 LEU A N 1
ATOM 730 C CA . LEU A 1 95 ? 15.522 9.883 -9.599 1.00 82.31 95 LEU A CA 1
ATOM 731 C C . LEU A 1 95 ? 16.645 10.706 -8.938 1.00 82.31 95 LEU A C 1
ATOM 733 O O . LEU A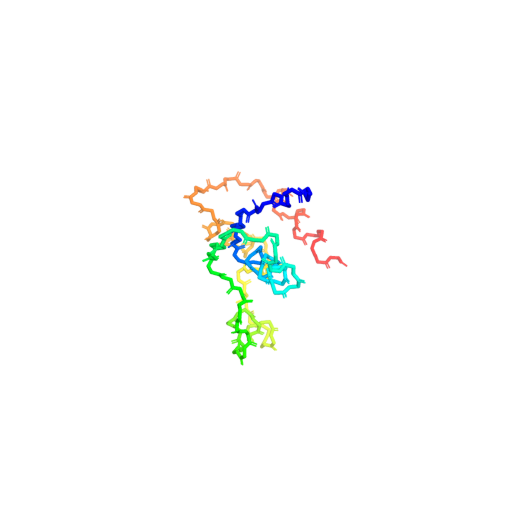 1 95 ? 17.812 10.340 -9.066 1.00 82.31 95 LEU A O 1
ATOM 737 N N . ARG A 1 96 ? 16.307 11.814 -8.272 1.00 77.00 96 ARG A N 1
ATOM 738 C CA . ARG A 1 96 ? 17.225 12.619 -7.452 1.00 77.00 96 ARG A CA 1
ATOM 739 C C . ARG A 1 96 ? 17.295 12.087 -6.028 1.00 77.00 96 ARG A C 1
ATOM 741 O O . ARG A 1 96 ? 18.409 12.149 -5.466 1.00 77.00 96 ARG A O 1
#

Radius of gyration: 19.38 Å; chains: 1; bounding box: 36×32×56 Å

Sequence (96 aa):
MCSTEKICLIGASMGGAVVLIFALKYPEYVSMMCLLSPPANEQCETDFIRKVKSGDYTALLPETPEQLRDMIDKLTVRRVNMSGVFVNGFLELRLR